Protein AF-A0A954IN85-F1 (afdb_monomer_lite)

Sequence (69 aa):
PTGHHFASLLVHGESGFLCSDHAEFRMYAMQLAADPKLRQRLSHACRQHAEQLNCPEVHRDLWLEALDI

pLDDT: mean 88.34, std 13.94, range [37.84, 98.44]

Foldseek 3Di:
DPDDCVVVLDDDQQLHHDDPDPVRVVVRVVVCVVDVVSVVRNPVRSVVSNVVVPDVVVVVVVVCVVVVD

Secondary structure (DSSP, 8-state):
--S-GGGGT--BTTTB---SSHHHHHHHHHHHHH-HHHHHHHHHHHHHHHHHH--HHHHHHHHHHHHT-

Radius of gyration: 16.04 Å; chains: 1; bounding box: 39×18×42 Å

Structure (mmCIF, N/CA/C/O backbone):
data_AF-A0A954IN85-F1
#
_entry.id   AF-A0A954IN85-F1
#
loop_
_atom_site.group_PDB
_atom_site.id
_atom_site.type_symbol
_atom_site.label_atom_id
_atom_site.label_alt_id
_atom_site.label_comp_id
_atom_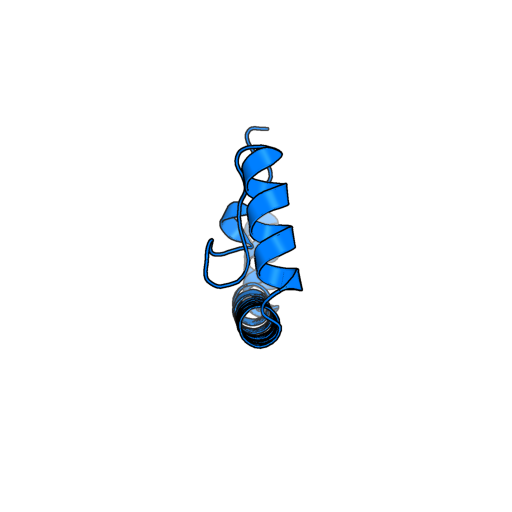site.label_asym_id
_atom_site.label_entity_id
_atom_site.label_seq_id
_atom_site.pdbx_PDB_ins_code
_atom_site.Cartn_x
_atom_site.Cartn_y
_atom_site.Cartn_z
_atom_site.occupancy
_atom_site.B_iso_or_equiv
_atom_site.auth_seq_id
_atom_site.auth_comp_id
_atom_site.auth_asym_id
_atom_site.auth_atom_id
_atom_site.pdbx_PDB_model_num
ATOM 1 N N . PRO A 1 1 ? -0.326 9.443 -18.110 1.00 44.16 1 PRO A N 1
ATOM 2 C CA . PRO A 1 1 ? -0.313 7.961 -18.050 1.00 44.16 1 PRO A CA 1
ATOM 3 C C . PRO A 1 1 ? -1.280 7.468 -16.969 1.00 44.16 1 PRO A C 1
ATOM 5 O O . PRO A 1 1 ? -1.343 8.056 -15.894 1.00 44.16 1 PRO A O 1
ATOM 8 N N . THR A 1 2 ? -2.095 6.473 -17.302 1.00 37.84 2 THR A N 1
ATOM 9 C CA . THR A 1 2 ? -3.141 5.892 -16.455 1.00 37.84 2 THR A CA 1
ATOM 10 C C . THR A 1 2 ? -2.556 5.327 -15.163 1.00 37.84 2 THR A C 1
ATOM 12 O O . THR A 1 2 ? -1.788 4.376 -15.213 1.00 37.84 2 THR A O 1
ATOM 15 N N . GLY A 1 3 ? -2.979 5.893 -14.029 1.00 43.62 3 GLY A N 1
ATOM 16 C CA . GLY A 1 3 ? -2.921 5.265 -12.710 1.00 43.62 3 GLY A CA 1
ATOM 17 C C . GLY A 1 3 ? -1.541 5.247 -12.065 1.00 43.62 3 GLY A C 1
ATOM 18 O O . GLY A 1 3 ? -0.606 4.625 -12.549 1.00 43.62 3 GLY A O 1
ATOM 19 N N . HIS A 1 4 ? -1.419 5.905 -10.918 1.00 50.06 4 HIS A N 1
ATOM 20 C CA . HIS A 1 4 ? -0.260 5.760 -10.053 1.00 50.06 4 HIS A CA 1
ATOM 21 C C . HIS A 1 4 ? 0.071 4.270 -9.831 1.00 50.06 4 HIS A C 1
ATOM 23 O O . HIS A 1 4 ? -0.797 3.503 -9.416 1.00 50.06 4 HIS A O 1
ATOM 29 N N . HIS A 1 5 ? 1.327 3.876 -10.061 1.00 64.19 5 HIS A N 1
ATOM 30 C CA . HIS A 1 5 ? 1.862 2.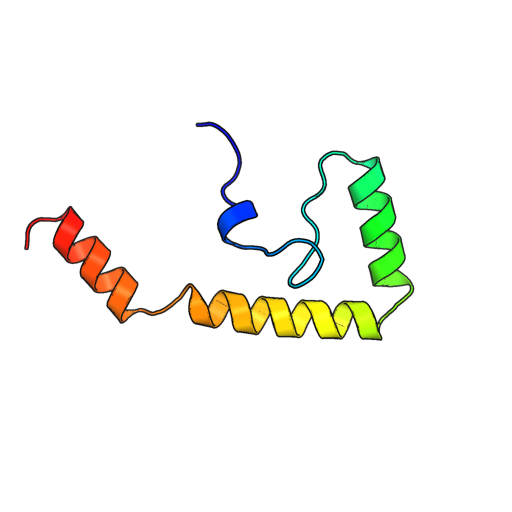510 -9.917 1.00 64.19 5 HIS A CA 1
ATOM 31 C C . HIS A 1 5 ? 1.812 1.955 -8.475 1.00 64.19 5 HIS A C 1
ATOM 33 O O . HIS A 1 5 ? 2.484 0.986 -8.148 1.00 64.19 5 HIS A O 1
ATOM 39 N N . PHE A 1 6 ? 1.022 2.536 -7.572 1.00 65.50 6 PHE A N 1
ATOM 40 C CA . PHE A 1 6 ? 0.918 2.065 -6.193 1.00 65.50 6 PHE A CA 1
ATOM 41 C C . PHE A 1 6 ? 0.391 0.633 -6.104 1.00 65.50 6 PHE A C 1
ATOM 43 O O . PHE A 1 6 ? 0.787 -0.091 -5.200 1.00 65.50 6 PHE A O 1
ATOM 50 N N . ALA A 1 7 ? -0.420 0.193 -7.071 1.00 69.56 7 ALA A N 1
ATOM 51 C CA . ALA A 1 7 ? -0.884 -1.191 -7.140 1.00 69.56 7 ALA A CA 1
ATOM 52 C C . ALA A 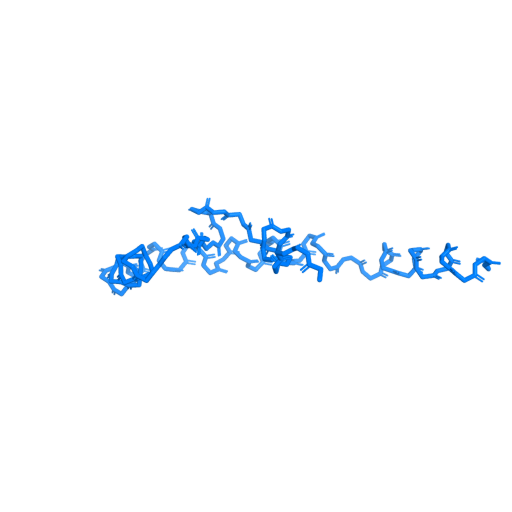1 7 ? 0.246 -2.214 -7.355 1.00 69.56 7 ALA A C 1
ATOM 54 O O . ALA A 1 7 ? 0.086 -3.367 -6.977 1.00 69.56 7 ALA A O 1
ATOM 55 N N . SER A 1 8 ? 1.388 -1.812 -7.929 1.00 73.88 8 SER A N 1
ATOM 56 C CA . SER A 1 8 ? 2.567 -2.683 -8.048 1.00 73.88 8 SER A CA 1
ATOM 57 C C . SER A 1 8 ? 3.533 -2.558 -6.869 1.00 73.88 8 SER A C 1
ATOM 59 O O . SER A 1 8 ? 4.513 -3.291 -6.814 1.00 73.88 8 SER A O 1
ATOM 61 N N . LEU A 1 9 ? 3.293 -1.616 -5.952 1.00 83.75 9 LEU A N 1
ATOM 62 C CA . LEU A 1 9 ? 4.147 -1.352 -4.786 1.00 83.75 9 LEU A CA 1
ATOM 63 C C . LEU A 1 9 ? 3.493 -1.779 -3.467 1.00 83.75 9 LEU A C 1
ATOM 65 O O . LEU A 1 9 ? 4.133 -1.757 -2.417 1.00 83.75 9 LEU A O 1
ATOM 69 N N . LEU A 1 10 ? 2.203 -2.101 -3.504 1.00 88.69 10 LEU A N 1
ATOM 70 C CA . LEU A 1 10 ? 1.386 -2.373 -2.338 1.00 88.69 10 LEU A CA 1
ATOM 71 C C . LEU A 1 10 ? 0.385 -3.480 -2.660 1.00 88.69 10 LEU A C 1
ATOM 73 O O . LEU A 1 10 ? -0.265 -3.473 -3.701 1.00 88.69 10 LEU A O 1
ATOM 77 N N . VAL A 1 11 ? 0.200 -4.376 -1.699 1.00 91.75 11 VAL A N 1
ATOM 78 C CA . VAL A 1 11 ? -0.802 -5.436 -1.706 1.00 91.75 11 VAL A CA 1
ATOM 79 C C . VAL A 1 11 ? -1.911 -5.008 -0.748 1.00 91.75 11 VAL A C 1
ATOM 81 O O . VAL A 1 11 ? -1.695 -4.887 0.464 1.00 91.75 11 VAL A O 1
ATOM 84 N N . HIS A 1 12 ? -3.086 -4.698 -1.299 1.00 94.19 12 HIS A N 1
ATOM 85 C CA . HIS A 1 12 ? -4.228 -4.193 -0.534 1.00 94.19 12 HIS A CA 1
ATOM 86 C C . HIS A 1 12 ? -4.631 -5.186 0.574 1.00 94.19 12 HIS A C 1
ATOM 88 O O . HIS A 1 12 ? -4.785 -6.375 0.323 1.00 94.19 12 HIS A O 1
ATOM 94 N N . GLY A 1 13 ? -4.802 -4.697 1.804 1.00 94.25 13 GLY A N 1
ATOM 95 C CA . GLY A 1 13 ? -5.117 -5.490 2.997 1.00 94.25 13 GLY A CA 1
ATOM 96 C C . GLY A 1 13 ? -3.918 -6.185 3.658 1.00 94.25 13 GLY A C 1
ATOM 97 O O . GLY A 1 13 ? -4.027 -6.625 4.809 1.00 94.25 13 GLY A O 1
ATOM 98 N N . GLU A 1 14 ? -2.772 -6.251 2.976 1.00 94.75 14 GLU A N 1
ATOM 99 C CA . GLU A 1 14 ? -1.583 -6.977 3.437 1.00 94.75 14 GLU A CA 1
ATOM 100 C C . GLU A 1 14 ? -0.428 -6.042 3.791 1.00 94.75 14 GLU A C 1
ATOM 102 O O . GLU A 1 14 ? 0.018 -6.040 4.938 1.00 94.75 14 GLU A O 1
ATOM 107 N N . SER A 1 15 ? 0.022 -5.211 2.847 1.00 94.50 15 SER A N 1
ATOM 108 C CA . SER A 1 15 ? 1.084 -4.213 3.058 1.00 94.50 15 SER A CA 1
ATOM 109 C C . SER A 1 15 ? 0.573 -2.771 3.120 1.00 94.50 15 SER A C 1
ATOM 111 O O . SER A 1 15 ? 1.304 -1.863 3.511 1.00 94.50 15 SER A O 1
ATOM 113 N N . GLY A 1 16 ? -0.705 -2.553 2.820 1.00 94.94 16 GLY A N 1
ATOM 114 C CA . GLY A 1 16 ? -1.422 -1.315 3.107 1.00 94.94 16 GLY A CA 1
ATOM 115 C C . GLY A 1 16 ? -2.825 -1.355 2.514 1.00 94.94 16 GLY A C 1
ATOM 116 O O . GLY A 1 16 ? -3.342 -2.432 2.244 1.00 94.94 16 GLY A O 1
ATOM 117 N N . PHE A 1 17 ? -3.444 -0.200 2.278 1.00 95.69 17 PHE A N 1
ATOM 118 C CA . PHE A 1 17 ? -4.764 -0.129 1.651 1.00 95.69 17 PHE A CA 1
ATOM 119 C C . PHE A 1 17 ? -4.734 0.813 0.455 1.00 95.69 17 PHE A C 1
ATOM 121 O O . PHE A 1 17 ? -4.471 2.007 0.591 1.00 95.69 17 PHE A O 1
ATOM 128 N N . LEU A 1 18 ? -5.027 0.269 -0.724 1.00 93.25 18 LEU A N 1
ATOM 129 C CA . LEU A 1 18 ? -5.416 1.072 -1.880 1.00 93.25 18 LEU A CA 1
ATOM 130 C C . LEU A 1 18 ? -6.852 1.544 -1.660 1.00 93.25 18 LEU A C 1
ATOM 132 O O . LEU A 1 18 ? -7.725 0.705 -1.459 1.00 93.25 18 LEU A O 1
ATOM 136 N N . CYS A 1 19 ? -7.065 2.856 -1.666 1.00 93.50 19 CYS A N 1
ATOM 137 C CA . CYS A 1 19 ? -8.375 3.465 -1.449 1.00 93.50 19 CYS A CA 1
ATOM 138 C C . CYS A 1 19 ? -8.862 4.069 -2.767 1.00 93.50 19 CYS A C 1
ATOM 140 O O . CYS A 1 19 ? -8.109 4.809 -3.406 1.00 93.50 19 CYS A O 1
ATOM 142 N N . SER A 1 20 ? -10.098 3.780 -3.171 1.00 91.94 20 SER A N 1
ATOM 143 C CA . SER A 1 20 ? -10.694 4.376 -4.372 1.00 91.94 20 SER A CA 1
ATOM 144 C C . SER A 1 20 ? -11.214 5.791 -4.136 1.00 91.94 20 SER A C 1
ATOM 146 O O . SER A 1 20 ? -11.349 6.563 -5.085 1.00 91.94 20 SER A O 1
ATOM 148 N N . ASP A 1 21 ? -11.498 6.143 -2.880 1.00 94.75 21 ASP A N 1
ATOM 149 C CA . ASP A 1 21 ? -11.995 7.459 -2.501 1.00 94.75 21 ASP A CA 1
ATOM 150 C C . ASP A 1 21 ? -11.570 7.885 -1.081 1.00 94.75 21 ASP A C 1
ATOM 152 O O . ASP A 1 21 ? -10.868 7.186 -0.342 1.00 94.75 21 ASP A O 1
ATOM 156 N N . HIS A 1 22 ? -11.999 9.089 -0.701 1.00 96.69 22 HIS A N 1
ATOM 157 C CA . HIS A 1 22 ? -11.716 9.666 0.608 1.00 96.69 22 HIS A CA 1
ATOM 158 C C . HIS A 1 22 ? -12.455 8.960 1.761 1.00 96.69 22 HIS A C 1
ATOM 160 O O . HIS A 1 22 ? -11.974 8.970 2.896 1.00 96.69 22 HIS A O 1
ATOM 166 N N . ALA A 1 23 ? -13.623 8.363 1.507 1.00 97.69 23 ALA A N 1
ATOM 167 C CA . ALA A 1 23 ? -14.380 7.662 2.538 1.00 97.69 23 ALA A CA 1
ATOM 168 C C . ALA A 1 23 ? -13.655 6.376 2.957 1.00 97.69 23 ALA A C 1
ATOM 170 O O . ALA A 1 23 ? -13.471 6.146 4.155 1.00 97.69 23 ALA A O 1
ATOM 171 N N . GLU A 1 24 ? -13.156 5.606 1.989 1.00 97.19 24 GLU A N 1
ATOM 172 C CA . GLU A 1 24 ? -12.306 4.442 2.236 1.00 97.19 24 GLU A CA 1
ATOM 173 C C . GLU A 1 24 ? -11.008 4.828 2.940 1.00 97.19 24 GLU A C 1
ATOM 175 O O . GLU A 1 24 ? -10.639 4.206 3.938 1.00 97.19 24 GLU A O 1
ATOM 180 N N . PHE A 1 25 ? -10.353 5.903 2.487 1.00 97.00 25 PHE A N 1
ATOM 181 C CA . PHE A 1 25 ? -9.150 6.405 3.148 1.00 97.00 25 PHE A CA 1
ATOM 182 C C . PHE A 1 25 ? -9.405 6.698 4.629 1.00 97.00 25 PHE A C 1
ATOM 184 O O . PHE A 1 25 ? -8.667 6.229 5.498 1.00 97.00 25 PHE A O 1
ATOM 191 N N . ARG A 1 26 ? -10.480 7.435 4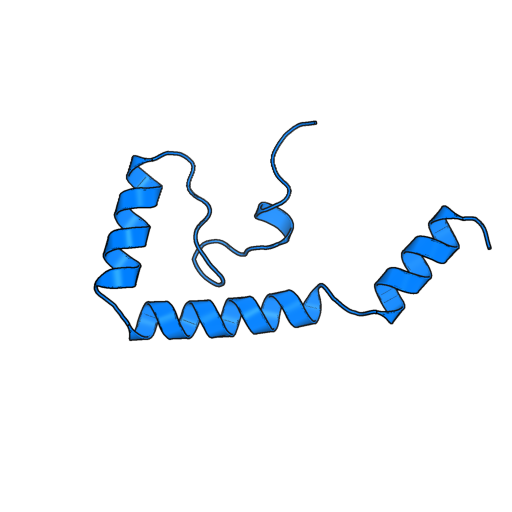.938 1.00 98.38 26 ARG A N 1
ATOM 192 C CA . ARG A 1 26 ? -10.846 7.765 6.319 1.00 98.38 26 ARG A CA 1
ATOM 193 C C . ARG A 1 26 ? -11.127 6.506 7.137 1.00 98.38 26 ARG A C 1
ATOM 195 O O . ARG A 1 26 ? -10.665 6.418 8.274 1.00 98.38 26 ARG A O 1
ATOM 202 N N . MET A 1 27 ? -11.866 5.551 6.579 1.00 98.38 27 MET A N 1
ATOM 203 C CA . MET A 1 27 ? -12.191 4.290 7.243 1.00 98.38 27 MET A CA 1
ATOM 204 C C . MET A 1 27 ? -10.921 3.525 7.632 1.00 98.38 27 MET A C 1
ATOM 206 O O . MET A 1 27 ? -10.729 3.221 8.811 1.00 98.38 27 MET A O 1
ATOM 210 N N . TYR A 1 28 ? -10.026 3.269 6.674 1.00 98.19 28 TYR A N 1
ATOM 211 C CA . TYR A 1 28 ? -8.799 2.515 6.932 1.00 98.19 28 TYR A CA 1
ATOM 212 C C . TYR A 1 28 ? -7.822 3.275 7.832 1.00 98.19 28 TYR A C 1
ATOM 214 O O . TYR A 1 28 ? -7.185 2.668 8.691 1.00 98.19 28 TYR A O 1
ATOM 222 N N . ALA A 1 29 ? -7.741 4.603 7.717 1.00 98.06 29 ALA A N 1
ATOM 223 C CA . ALA A 1 29 ? -6.942 5.420 8.628 1.00 98.06 29 ALA A CA 1
ATOM 224 C C . ALA A 1 29 ? -7.436 5.300 10.079 1.00 98.06 29 ALA A C 1
ATOM 226 O O . ALA A 1 29 ? -6.634 5.100 10.994 1.00 98.06 29 ALA A O 1
ATOM 227 N N . MET A 1 30 ? -8.754 5.363 10.299 1.00 98.44 30 MET A N 1
ATOM 228 C CA . MET A 1 30 ? -9.343 5.176 11.628 1.00 98.44 30 MET A CA 1
ATOM 229 C C . MET A 1 30 ? -9.132 3.751 12.150 1.00 98.44 30 MET A C 1
ATOM 231 O O . MET A 1 30 ? -8.792 3.581 13.320 1.00 98.44 30 MET A O 1
ATOM 235 N N . GLN A 1 31 ? -9.262 2.738 11.292 1.00 97.88 31 GLN A N 1
ATOM 236 C CA . GLN A 1 31 ? -8.992 1.345 11.650 1.00 97.88 31 GLN A CA 1
ATOM 237 C C . GLN A 1 31 ? -7.532 1.146 12.084 1.00 97.88 31 GLN A C 1
ATOM 239 O O . GLN A 1 31 ? -7.271 0.571 13.138 1.00 97.88 31 GLN A O 1
ATOM 244 N N . LEU A 1 32 ? -6.576 1.669 11.312 1.00 97.88 32 LEU A N 1
ATOM 245 C CA . LEU A 1 32 ? -5.152 1.600 11.639 1.00 97.88 32 LEU A CA 1
ATOM 246 C C . LEU A 1 32 ? -4.809 2.374 12.910 1.00 97.88 32 LEU A C 1
ATOM 248 O O . LEU A 1 32 ? -3.908 1.962 13.638 1.00 97.88 32 LEU A O 1
ATOM 252 N N . ALA A 1 33 ? -5.487 3.489 13.186 1.00 98.00 33 ALA A N 1
ATOM 253 C CA . ALA A 1 33 ? -5.306 4.236 14.427 1.00 98.00 33 ALA A CA 1
ATOM 254 C C . ALA A 1 33 ? -5.800 3.432 15.641 1.00 98.00 33 ALA A C 1
ATOM 256 O O . ALA A 1 33 ? -5.087 3.348 16.644 1.00 98.00 33 ALA A O 1
ATOM 257 N N . ALA A 1 34 ? -6.978 2.813 15.522 1.00 98.38 34 ALA A N 1
ATOM 258 C CA . ALA A 1 34 ? -7.633 2.056 16.585 1.00 98.38 34 ALA A CA 1
ATOM 259 C C . ALA A 1 34 ? -6.992 0.685 16.865 1.00 98.38 34 ALA A C 1
ATOM 261 O O . ALA A 1 34 ? -7.085 0.202 17.992 1.00 98.38 34 ALA A O 1
ATOM 262 N N . ASP A 1 35 ? -6.323 0.072 15.883 1.00 98.25 35 ASP A N 1
ATOM 263 C CA . ASP A 1 35 ? -5.670 -1.233 16.030 1.00 98.25 35 ASP A CA 1
ATOM 264 C C . ASP A 1 35 ? -4.145 -1.156 15.791 1.00 98.25 35 ASP A C 1
ATOM 266 O O . ASP A 1 35 ? -3.654 -1.297 14.662 1.00 98.25 35 ASP A O 1
ATOM 270 N N . PRO A 1 36 ? -3.349 -0.972 16.864 1.00 97.75 36 PRO A N 1
ATOM 271 C CA . PRO A 1 36 ? -1.892 -0.974 16.781 1.00 97.75 36 PRO A CA 1
ATOM 272 C C . PRO A 1 36 ? -1.289 -2.291 16.277 1.00 97.75 36 PRO A C 1
ATOM 274 O O . PRO A 1 36 ? -0.238 -2.256 15.636 1.00 97.75 36 PRO A O 1
ATOM 2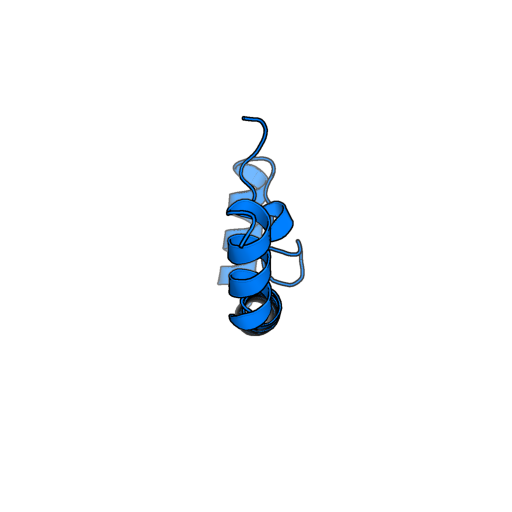77 N N . LYS A 1 37 ? -1.924 -3.442 16.549 1.00 98.12 37 LYS A N 1
ATOM 278 C CA . LYS A 1 37 ? -1.410 -4.752 16.116 1.00 98.12 37 LYS A CA 1
ATOM 279 C C . LYS A 1 37 ? -1.554 -4.897 14.611 1.00 98.12 37 LYS A C 1
ATOM 281 O O . LYS A 1 37 ? -0.610 -5.314 13.942 1.00 98.12 37 LYS A O 1
ATOM 286 N N . LEU A 1 38 ? -2.712 -4.507 14.081 1.00 97.00 38 LEU A N 1
ATOM 287 C CA . LEU A 1 38 ? -2.941 -4.433 12.646 1.00 97.00 38 LEU A CA 1
ATOM 288 C C . LEU A 1 38 ? -1.907 -3.517 11.991 1.00 97.00 38 LEU A C 1
ATOM 290 O O . LEU A 1 38 ? -1.208 -3.945 11.076 1.00 97.00 38 LEU A O 1
ATOM 294 N N . ARG A 1 39 ? -1.747 -2.296 12.508 1.00 97.69 39 ARG A N 1
ATOM 295 C CA . ARG A 1 39 ? -0.778 -1.329 11.981 1.00 97.69 39 ARG A CA 1
ATOM 296 C C . ARG A 1 39 ? 0.642 -1.895 11.937 1.00 97.69 39 ARG A C 1
ATOM 298 O O . ARG A 1 39 ? 1.291 -1.811 10.900 1.00 97.69 39 ARG A O 1
ATOM 305 N N . GLN A 1 40 ? 1.101 -2.520 13.020 1.00 98.06 40 GLN A N 1
ATOM 306 C CA . GLN A 1 40 ? 2.429 -3.131 13.071 1.00 98.06 40 GLN A CA 1
ATOM 307 C C . GLN A 1 40 ? 2.573 -4.286 12.068 1.00 98.06 40 GLN A C 1
ATOM 309 O O . GLN A 1 40 ? 3.578 -4.358 11.360 1.00 98.06 40 GLN A O 1
ATOM 314 N N . ARG A 1 41 ? 1.564 -5.160 11.962 1.00 97.94 41 ARG A N 1
ATOM 315 C CA . ARG A 1 41 ? 1.544 -6.265 10.991 1.00 97.94 41 ARG A CA 1
ATOM 316 C C . ARG A 1 41 ? 1.699 -5.754 9.559 1.00 97.94 41 ARG 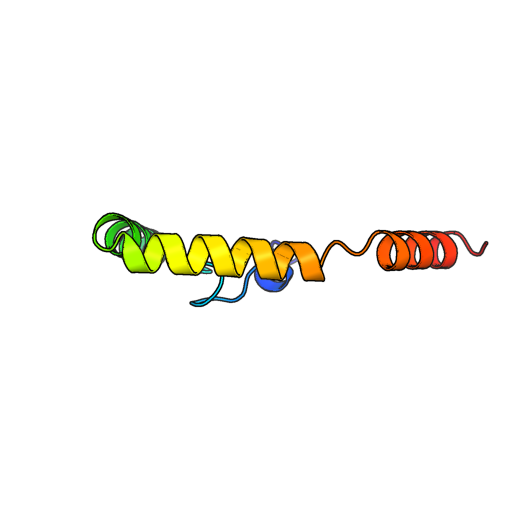A C 1
ATOM 318 O O . ARG A 1 41 ? 2.567 -6.244 8.842 1.00 97.94 41 ARG A O 1
ATOM 325 N N . LEU A 1 42 ? 0.906 -4.753 9.169 1.00 97.56 42 LEU A N 1
ATOM 326 C CA . LEU A 1 42 ? 0.985 -4.158 7.833 1.00 97.56 42 LEU A CA 1
ATOM 327 C C . LEU A 1 42 ? 2.331 -3.463 7.593 1.00 97.56 42 LEU A C 1
ATOM 329 O O . LEU A 1 42 ? 2.899 -3.618 6.517 1.00 97.56 42 LEU A O 1
ATOM 333 N N . SER A 1 43 ? 2.899 -2.767 8.586 1.00 96.12 43 SER A N 1
ATOM 334 C CA . SER A 1 43 ? 4.243 -2.180 8.468 1.00 96.12 43 SER A CA 1
ATOM 335 C C . SER A 1 43 ? 5.325 -3.227 8.186 1.00 96.12 43 SER A C 1
ATOM 337 O O . SER A 1 43 ? 6.183 -3.001 7.333 1.00 96.12 43 SER A O 1
ATOM 339 N N . HIS A 1 44 ? 5.286 -4.379 8.861 1.00 97.00 44 HIS A N 1
ATOM 340 C CA . HIS A 1 44 ? 6.241 -5.459 8.606 1.00 97.00 44 HIS A CA 1
ATOM 341 C C . HIS A 1 44 ? 6.046 -6.094 7.228 1.00 97.00 44 HIS A C 1
ATOM 343 O O . HIS A 1 44 ? 7.025 -6.254 6.501 1.00 97.00 44 HIS A O 1
ATOM 349 N N . ALA A 1 45 ? 4.803 -6.393 6.847 1.00 95.81 45 ALA A N 1
ATOM 350 C CA . ALA A 1 45 ? 4.496 -6.942 5.528 1.00 95.81 45 ALA A CA 1
ATOM 351 C C . ALA A 1 45 ? 4.906 -5.980 4.400 1.00 95.81 45 ALA A C 1
ATOM 353 O O . ALA A 1 45 ? 5.483 -6.402 3.403 1.00 95.81 45 ALA A O 1
ATOM 354 N N . CYS A 1 46 ? 4.690 -4.674 4.584 1.00 94.94 46 CYS A N 1
ATOM 355 C CA . CYS A 1 46 ? 5.137 -3.638 3.655 1.00 94.94 46 CYS A CA 1
ATOM 356 C C . CYS A 1 46 ? 6.649 -3.642 3.464 1.00 94.94 46 CYS A C 1
ATOM 358 O O . CYS A 1 46 ? 7.127 -3.656 2.332 1.00 94.94 46 CYS A O 1
ATOM 360 N N . ARG A 1 47 ? 7.408 -3.716 4.561 1.00 93.81 47 ARG A N 1
ATOM 361 C CA . ARG A 1 47 ? 8.863 -3.828 4.485 1.00 93.81 47 ARG A CA 1
ATOM 362 C C . ARG A 1 47 ? 9.301 -5.082 3.723 1.00 93.81 47 ARG A C 1
ATOM 364 O O . ARG A 1 47 ? 10.117 -4.969 2.818 1.00 93.81 47 ARG A O 1
ATOM 371 N N . GLN A 1 48 ? 8.757 -6.246 4.074 1.00 92.38 48 GLN A N 1
ATOM 372 C CA . GLN A 1 48 ? 9.107 -7.511 3.420 1.00 92.38 48 GLN A CA 1
ATOM 373 C C . GLN A 1 48 ? 8.803 -7.476 1.919 1.00 92.38 48 GLN A C 1
ATOM 375 O O . GLN A 1 48 ? 9.616 -7.914 1.111 1.00 92.38 48 GLN A O 1
ATOM 380 N N . HIS A 1 49 ? 7.657 -6.911 1.539 1.00 90.31 49 HIS A N 1
ATOM 381 C CA . HIS A 1 49 ? 7.291 -6.751 0.138 1.00 90.31 49 HIS A CA 1
ATOM 382 C C . HIS A 1 49 ? 8.247 -5.801 -0.601 1.00 90.31 49 HIS A C 1
ATOM 384 O O . HIS A 1 49 ? 8.713 -6.116 -1.692 1.00 90.31 49 HIS A O 1
ATOM 390 N N . ALA A 1 50 ? 8.613 -4.671 0.011 1.00 87.69 50 ALA A N 1
ATOM 391 C CA . ALA A 1 50 ? 9.565 -3.730 -0.575 1.00 87.69 50 ALA A CA 1
ATOM 392 C C . ALA A 1 50 ? 10.964 -4.343 -0.770 1.00 87.69 50 ALA A C 1
ATOM 394 O O . ALA A 1 50 ? 11.616 -4.074 -1.777 1.00 87.69 50 ALA A O 1
ATOM 395 N N . GLU A 1 51 ? 11.418 -5.185 0.162 1.00 88.12 51 GLU A N 1
ATOM 396 C CA . GLU A 1 51 ? 12.687 -5.917 0.046 1.00 88.12 51 GLU A CA 1
ATOM 397 C C . GLU A 1 51 ? 12.674 -6.902 -1.141 1.00 88.12 51 GLU A C 1
ATOM 399 O O . GLU A 1 51 ? 13.693 -7.064 -1.804 1.00 88.12 51 GLU A O 1
ATOM 404 N N . GLN A 1 52 ? 11.522 -7.496 -1.474 1.00 83.19 52 GLN A N 1
ATOM 405 C CA . GLN A 1 52 ? 11.374 -8.373 -2.647 1.00 83.19 52 GLN A CA 1
ATOM 406 C C . GLN A 1 52 ? 11.369 -7.606 -3.978 1.00 83.19 52 GLN A C 1
ATOM 408 O O . GLN A 1 52 ? 11.836 -8.128 -4.987 1.00 83.19 52 GLN A O 1
ATOM 413 N N . LEU A 1 53 ? 10.851 -6.374 -3.992 1.00 80.56 53 LEU A N 1
ATOM 414 C CA . LEU A 1 53 ? 10.813 -5.522 -5.187 1.00 80.56 53 LEU A CA 1
ATOM 415 C C . LEU A 1 53 ? 12.169 -4.858 -5.493 1.00 80.56 53 LEU A C 1
ATOM 417 O O . LEU A 1 53 ? 12.463 -4.529 -6.642 1.00 80.56 53 LEU A O 1
ATOM 421 N N . ASN A 1 54 ? 13.006 -4.648 -4.476 1.00 73.94 54 ASN A N 1
ATOM 422 C CA . ASN A 1 54 ? 14.276 -3.925 -4.585 1.00 73.94 54 ASN A CA 1
ATOM 423 C C . ASN A 1 54 ? 15.491 -4.864 -4.627 1.00 73.94 54 ASN A C 1
ATOM 425 O O . ASN A 1 54 ? 16.400 -4.719 -3.816 1.00 73.94 54 ASN A O 1
ATOM 429 N N . CYS A 1 55 ? 15.530 -5.802 -5.577 1.00 82.38 55 CYS A N 1
ATOM 430 C CA . CYS A 1 55 ? 16.716 -6.627 -5.840 1.00 82.38 55 CYS A CA 1
ATOM 431 C C . CYS A 1 55 ? 17.689 -5.868 -6.764 1.00 82.38 55 CYS A C 1
ATOM 433 O O . CYS A 1 55 ? 17.384 -5.714 -7.951 1.00 82.38 55 CYS A O 1
ATOM 435 N N . PRO A 1 56 ? 18.831 -5.351 -6.263 1.00 84.19 56 PRO A N 1
ATOM 436 C CA . PRO A 1 56 ? 19.723 -4.490 -7.044 1.00 84.19 56 PRO A CA 1
ATOM 437 C C . PRO A 1 56 ? 20.228 -5.139 -8.334 1.00 84.19 56 PRO A C 1
ATOM 439 O O . PRO A 1 56 ? 20.430 -4.452 -9.331 1.00 84.19 56 PRO A O 1
ATOM 442 N N . GLU A 1 57 ? 20.403 -6.456 -8.321 1.00 88.31 57 GLU A N 1
ATOM 443 C CA . GLU A 1 57 ? 20.833 -7.256 -9.462 1.00 88.31 57 GLU A CA 1
ATOM 444 C C . GLU A 1 57 ? 19.772 -7.247 -10.568 1.00 88.31 57 GLU A C 1
ATOM 446 O O . GLU A 1 57 ? 20.093 -6.936 -11.709 1.00 88.31 57 GLU A O 1
ATOM 451 N N . VAL A 1 58 ? 18.500 -7.470 -10.215 1.00 86.06 58 VAL A N 1
ATOM 452 C CA . VAL A 1 58 ? 17.373 -7.394 -11.163 1.00 86.06 58 VAL A CA 1
ATOM 453 C C . VAL A 1 58 ? 17.258 -5.991 -11.752 1.00 86.06 58 VAL A C 1
ATOM 455 O O . VAL A 1 58 ? 17.092 -5.839 -12.959 1.00 86.06 58 VAL A O 1
ATOM 458 N N . HIS A 1 59 ? 17.389 -4.953 -10.919 1.00 86.12 59 HIS A N 1
ATOM 459 C CA . HIS A 1 59 ? 17.376 -3.568 -11.400 1.00 86.12 59 HIS A CA 1
ATOM 460 C C . HIS A 1 59 ? 18.530 -3.299 -12.364 1.00 86.12 59 HIS A C 1
ATOM 462 O O . HIS A 1 59 ? 18.323 -2.670 -13.398 1.00 86.12 59 HIS A O 1
ATOM 468 N N . ARG A 1 60 ? 19.736 -3.787 -12.056 1.00 88.88 60 ARG A N 1
ATOM 469 C CA . ARG A 1 60 ? 20.898 -3.650 -12.939 1.00 88.88 60 ARG A CA 1
ATOM 470 C C . ARG A 1 60 ? 20.653 -4.322 -14.286 1.00 88.88 60 ARG A C 1
ATOM 472 O O . ARG A 1 60 ? 20.922 -3.700 -15.305 1.00 88.88 60 ARG A O 1
ATOM 479 N N . ASP A 1 61 ? 20.150 -5.550 -14.291 1.00 90.94 61 ASP A N 1
ATOM 480 C CA . ASP A 1 61 ? 19.942 -6.312 -15.523 1.00 90.94 61 ASP A CA 1
ATOM 481 C C . ASP A 1 61 ? 18.858 -5.667 -16.406 1.00 90.94 61 ASP A C 1
ATOM 483 O O . ASP A 1 61 ? 19.063 -5.542 -17.610 1.00 90.94 61 ASP A O 1
ATOM 487 N N . LEU A 1 62 ? 17.781 -5.129 -15.815 1.00 88.44 62 LEU A N 1
ATOM 488 C CA . LEU A 1 62 ? 16.784 -4.320 -16.537 1.00 88.44 62 LEU A CA 1
ATOM 489 C C . LEU A 1 62 ? 17.399 -3.070 -17.187 1.00 88.44 62 LEU A C 1
ATOM 491 O O . LEU A 1 62 ? 17.018 -2.690 -18.293 1.00 88.44 62 LEU A O 1
ATOM 495 N N . TRP A 1 63 ? 18.344 -2.410 -16.509 1.00 91.06 63 TRP A N 1
ATOM 496 C CA . TRP A 1 63 ? 19.051 -1.257 -17.073 1.00 91.06 63 TRP A CA 1
ATOM 497 C C . TRP A 1 63 ? 20.014 -1.648 -18.190 1.00 91.06 63 TRP A C 1
ATOM 499 O O . TRP A 1 63 ? 20.088 -0.929 -19.182 1.00 91.06 63 TRP A O 1
ATOM 509 N N . LEU A 1 64 ? 20.739 -2.758 -18.042 1.00 94.38 64 LEU A N 1
ATOM 510 C CA . LEU A 1 64 ? 21.616 -3.279 -19.092 1.00 94.38 64 LEU A CA 1
ATOM 511 C C . LEU A 1 64 ? 20.806 -3.646 -20.342 1.00 94.38 64 LEU A C 1
ATOM 513 O O . LEU A 1 64 ? 21.140 -3.188 -21.431 1.00 94.38 64 LEU A O 1
ATOM 517 N N . GLU A 1 65 ? 19.679 -4.345 -20.171 1.00 93.81 65 GLU A N 1
ATOM 518 C CA . GLU A 1 65 ? 18.744 -4.672 -21.254 1.00 93.81 65 GLU A CA 1
ATOM 519 C C . GLU A 1 65 ? 18.206 -3.410 -21.947 1.00 93.81 65 GLU A C 1
ATOM 521 O O . GLU A 1 65 ? 18.225 -3.314 -23.171 1.00 93.81 65 GLU A O 1
ATOM 526 N N . ALA A 1 66 ? 17.774 -2.403 -21.181 1.00 93.12 66 ALA A N 1
ATOM 527 C CA . ALA A 1 66 ? 17.258 -1.151 -21.739 1.00 93.12 66 ALA A CA 1
ATOM 528 C C . ALA A 1 66 ? 18.317 -0.321 -22.489 1.00 93.12 66 ALA A C 1
ATOM 530 O O . ALA A 1 66 ? 17.960 0.516 -23.322 1.00 93.12 66 ALA A O 1
ATOM 531 N N . LEU A 1 67 ? 19.600 -0.514 -22.172 1.00 94.12 67 LEU A N 1
ATOM 532 C CA . LEU A 1 67 ? 20.727 0.177 -22.799 1.00 94.12 67 LEU A CA 1
ATOM 533 C C . LEU A 1 67 ? 21.381 -0.634 -23.931 1.00 94.12 67 LEU A C 1
ATOM 535 O O . LEU A 1 67 ? 22.265 -0.090 -24.593 1.00 94.12 67 LEU A O 1
ATOM 539 N N . ASP A 1 68 ? 20.937 -1.876 -24.164 1.00 88.62 68 ASP A N 1
ATOM 540 C CA . ASP A 1 68 ? 21.484 -2.815 -25.156 1.00 88.62 68 ASP A CA 1
ATOM 541 C C . ASP A 1 68 ? 22.999 -3.071 -24.969 1.00 88.62 68 ASP A C 1
ATOM 543 O O . ASP A 1 68 ? 23.777 -3.032 -25.926 1.00 88.62 68 ASP A O 1
ATOM 547 N N . ILE A 1 69 ? 23.431 -3.273 -23.711 1.00 61.78 69 ILE A N 1
ATOM 548 C CA . ILE A 1 69 ? 24.836 -3.527 -23.311 1.00 61.78 69 ILE A CA 1
ATOM 549 C C . ILE A 1 69 ? 24.986 -4.899 -22.653 1.00 61.78 69 ILE A C 1
ATOM 551 O O . ILE A 1 69 ? 24.165 -5.217 -21.763 1.00 61.78 69 ILE A O 1
#